Protein 5HY6 (pdb70)

Secondary structure (DSSP, 8-state):
--SEEEEEGGG--TT-EEEETTEEEEEEEEEE----SSS---EEEEEEETTT--EEEEEE-SSSEEEEE--EEEEEEEEEE-TTSBEEEE-TTS-EE--PBPPSHHHHHHHHHHHHTT-EEEEEEEEETTEEEEEEEEEE-

InterPro domains:
  IPR001884 Translation elongation factor IF5A-like [PIRSF003025] (2-155)
  IPR001884 Translation elongation factor IF5A-like [PTHR11673] (1-154)
  IPR001884 Translation elongation factor IF5A-like [TIGR00037] (17-152)
  IPR008991 Translation protein SH3-like domain superfamily [SSF50104] (15-93)
  IPR012340 Nucleic acid-binding, OB-fold [G3DSA:2.40.50.140] (86-160)
  IPR012340 Nucleic acid-binding, OB-fold [SSF50249] (86-154)
  IPR014722 Large ribosomal subunit protein uL2, domain 2 [G3DSA:2.30.30.30] (1-85)
  IPR019769 Translation initiation factor 5A, hypusine site [PS00302] (50-57)
  IPR020189 Translation initiation factor 5A, C-terminal [PF01287] (85-153)
  IPR020189 Translation initiation factor 5A, C-terminal [SM01376] (85-153)
  IPR048670 Translation initiation factor 5A-like, N-terminal [PF21485] (17-79)

Organism: Spodoptera frugiperda (NCBI:txid7108)

Structure (mmCIF, N/CA/C/O backbone):
data_5HY6
#
_entry.id   5HY6
#
_cell.length_a   56.780
_cell.length_b   56.780
_cell.length_c   87.421
_cell.angle_alpha   90.00
_cell.angle_beta   90.00
_cell.angle_gamma   120.00
#
_symmetry.space_group_name_H-M   'P 65'
#
loop_
_entity.id
_entity.type
_entity.pdbx_description
1 polymer 'Eukaryotic translation initiation factor 5A'
2 water water
#
loop_
_atom_site.group_PDB
_atom_site.id
_atom_site.type_symbol
_atom_site.label_atom_id
_atom_site.label_alt_id
_atom_site.label_comp_id
_atom_site.label_asym_id
_atom_site.label_entity_id
_atom_site.label_seq_id
_atom_site.pdbx_PDB_ins_code
_atom_site.Cartn_x
_atom_site.Cartn_y
_atom_site.Cartn_z
_atom_site.occupancy
_atom_site.B_iso_or_equiv
_atom_site.auth_seq_id
_atom_site.auth_comp_id
_atom_site.auth_asym_id
_atom_site.auth_atom_id
_atom_site.pdbx_PDB_model_num
ATOM 1 N N . ALA A 1 16 ? -17.338 2.981 33.386 1.00 60.14 16 ALA A N 1
ATOM 2 C CA . ALA A 1 16 ? -18.141 2.979 32.165 1.00 58.69 16 ALA A CA 1
ATOM 3 C C . ALA A 1 16 ? -19.288 3.990 32.256 1.00 60.40 16 ALA A C 1
ATOM 4 O O . ALA A 1 16 ? -20.215 3.973 31.443 1.00 61.27 16 ALA A O 1
ATOM 6 N N . SER A 1 17 ? -19.223 4.863 33.256 1.00 55.78 17 SER A N 1
ATOM 7 C CA . SER A 1 17 ? -20.186 5.945 33.362 1.00 46.49 17 SER A CA 1
ATOM 8 C C . SER A 1 17 ? -20.012 6.924 32.203 1.00 45.81 17 SER A C 1
ATOM 9 O O . SER A 1 17 ? -18.934 7.043 31.618 1.00 42.21 17 SER A O 1
ATOM 12 N N . ALA A 1 18 ? -21.086 7.634 31.864 1.00 46.53 18 ALA A N 1
ATOM 13 C CA . ALA A 1 18 ? -21.000 8.617 30.792 1.00 42.87 18 ALA A CA 1
ATOM 14 C C . ALA A 1 18 ? -20.617 10.010 31.278 1.00 44.20 18 ALA A C 1
ATOM 15 O O . ALA A 1 18 ? -20.290 10.866 30.452 1.00 39.81 18 ALA A O 1
ATOM 17 N N . THR A 1 19 ? -20.675 10.265 32.583 1.00 41.99 19 THR A N 1
ATOM 18 C CA . THR A 1 19 ? -20.367 11.566 33.159 1.00 39.76 19 THR A CA 1
ATOM 19 C C . THR A 1 19 ? -19.623 11.353 34.465 1.00 42.55 19 THR A C 1
ATOM 20 O O . THR A 1 19 ? -19.794 10.330 35.136 1.00 44.27 19 THR A O 1
ATOM 24 N N . PHE A 1 20 ? -18.824 12.341 34.845 1.00 43.83 20 PHE A N 1
ATOM 25 C CA . PHE A 1 20 ? -18.048 12.263 36.073 1.00 42.67 20 PHE A CA 1
ATOM 26 C C . PHE A 1 20 ? -18.150 13.580 36.826 1.00 48.64 20 PHE A C 1
ATOM 27 O O . PHE A 1 20 ? -18.428 14.625 36.229 1.00 44.42 20 PHE A O 1
ATOM 35 N N . PRO A 1 21 ? -17.941 13.556 38.143 1.00 51.66 21 PRO A N 1
ATOM 36 C CA . PRO A 1 21 ? -18.064 14.785 38.928 1.00 50.08 21 PRO A CA 1
ATOM 37 C C . PRO A 1 21 ? -16.853 15.690 38.765 1.00 46.59 21 PRO A C 1
ATOM 38 O O . PRO A 1 21 ? -15.708 15.235 38.692 1.00 46.89 21 PRO A O 1
ATOM 42 N N . MET A 1 22 ? -17.123 16.991 38.708 1.00 44.64 22 MET A N 1
ATOM 43 C CA . MET A 1 22 ? -16.093 18.010 38.850 1.00 50.39 22 MET A CA 1
ATOM 44 C C . MET A 1 22 ? -16.640 19.195 39.623 1.00 52.01 22 MET A C 1
ATOM 45 O O . MET A 1 22 ? -17.799 19.590 39.451 1.00 48.02 22 MET A O 1
ATOM 50 N N . GLN A 1 23 ? -15.786 19.783 40.442 1.00 49.26 23 GLN A N 1
ATOM 51 C CA . GLN A 1 23 ? -16.231 20.916 41.224 1.00 61.86 23 GLN A CA 1
ATOM 52 C C . GLN A 1 23 ? -16.427 22.119 40.308 1.00 56.92 23 GLN A C 1
ATOM 53 O O . GLN A 1 23 ? -15.614 22.397 39.425 1.00 48.43 23 GLN A O 1
ATOM 59 N N . CYS A 1 24 ? -17.549 22.805 40.514 1.00 52.51 24 CYS A N 1
ATOM 60 C CA . CYS A 1 24 ? -17.955 23.915 39.664 1.00 51.74 24 CYS A CA 1
ATOM 61 C C . CYS A 1 24 ? -16.876 24.992 39.625 1.00 56.32 24 CYS A C 1
ATOM 62 O O . CYS A 1 24 ? -16.661 25.630 38.587 1.00 60.03 24 CYS A O 1
ATOM 65 N N . SER A 1 25 ? -16.148 25.171 40.735 1.00 63.26 25 SER A N 1
ATOM 66 C CA . SER A 1 25 ? -15.027 26.107 40.752 1.00 54.44 25 SER A CA 1
ATOM 67 C C . SER A 1 25 ? -13.878 25.649 39.868 1.00 56.16 25 SER A C 1
ATOM 68 O O . SER A 1 25 ? -12.992 26.450 39.566 1.00 51.74 25 SER A O 1
ATOM 71 N N . ALA A 1 26 ? -13.866 24.387 39.454 1.00 57.06 26 ALA A N 1
ATOM 72 C CA . ALA A 1 26 ? -12.832 23.874 38.572 1.00 55.22 26 ALA A CA 1
ATOM 73 C C . ALA A 1 26 ? -13.233 23.925 37.103 1.00 50.57 26 ALA A C 1
ATOM 74 O O . ALA A 1 26 ? -12.434 23.540 36.246 1.00 42.66 26 ALA A O 1
ATOM 76 N N . LEU A 1 27 ? -14.438 24.398 36.797 1.00 51.69 27 LEU A N 1
ATOM 77 C CA . LEU A 1 27 ? -14.905 24.473 35.422 1.00 41.45 27 LEU A CA 1
ATOM 78 C C . LEU A 1 27 ? -14.266 25.650 34.712 1.00 41.09 27 LEU A C 1
ATOM 79 O O . LEU A 1 27 ? -13.922 26.657 35.331 1.00 43.27 27 LEU A O 1
ATOM 84 N N . ARG A 1 28 ? -14.109 25.512 33.397 1.00 38.51 28 ARG A N 1
ATOM 85 C CA . ARG A 1 28 ? -13.486 26.539 32.579 1.00 38.26 28 ARG A CA 1
ATOM 86 C C . ARG A 1 28 ? -14.295 26.757 31.311 1.00 38.73 28 ARG A C 1
ATOM 87 O O . ARG A 1 28 ? -15.011 25.869 30.841 1.00 38.46 28 ARG A O 1
ATOM 95 N N . LYS A 1 29 ? -14.145 27.948 30.747 1.00 37.39 29 LYS A N 1
ATOM 96 C CA . LYS A 1 29 ? -14.765 28.252 29.472 1.00 36.26 29 LYS A CA 1
ATOM 97 C C . LYS A 1 29 ? -14.271 27.286 28.412 1.00 33.75 29 LYS A C 1
ATOM 98 O O . LYS A 1 29 ? -13.083 26.949 28.360 1.00 36.87 29 LYS A O 1
ATOM 104 N N . ASN A 1 30 ? -15.205 26.825 27.582 1.00 31.82 30 ASN A N 1
ATOM 105 C CA . ASN A 1 30 ? -14.987 25.861 26.511 1.00 31.05 30 ASN A CA 1
ATOM 106 C C . ASN A 1 30 ? -14.734 24.439 27.011 1.00 30.18 30 ASN A C 1
ATOM 107 O O . ASN A 1 30 ? -14.437 23.536 26.196 1.00 27.31 30 ASN A O 1
ATOM 112 N N . GLY A 1 31 ? -14.830 24.203 28.322 1.00 33.44 31 GLY A N 1
ATOM 113 C CA . GLY A 1 31 ? -14.857 22.849 28.836 1.00 40.20 31 GLY A CA 1
ATOM 114 C C . GLY A 1 31 ? -16.239 22.230 28.733 1.00 38.81 31 GLY A C 1
ATOM 115 O O . GLY A 1 31 ? -17.227 22.904 28.483 1.00 39.38 31 GLY A O 1
ATOM 116 N N . PHE A 1 32 ? -16.304 20.912 28.892 1.00 38.56 32 PHE A N 1
ATOM 117 C CA . PHE A 1 32 ? -17.571 20.210 28.797 1.00 27.09 32 PHE A CA 1
ATOM 118 C C . PHE A 1 32 ? -18.251 20.206 30.153 1.00 29.71 32 PHE A C 1
ATOM 119 O O . PHE A 1 32 ? -17.596 20.177 31.190 1.00 40.77 32 PHE A O 1
ATOM 127 N N . VAL A 1 33 ? -19.579 20.245 30.136 1.00 44.59 33 VAL A N 1
ATOM 128 C CA . VAL A 1 33 ? -20.374 20.171 31.353 1.00 38.48 33 VAL A CA 1
ATOM 129 C C . VAL A 1 33 ? -21.727 19.637 30.936 1.00 33.21 33 VAL A C 1
ATOM 130 O O . VAL A 1 33 ? -22.112 19.738 29.766 1.00 31.56 33 VAL A O 1
ATOM 134 N N . MET A 1 34 ? -22.430 19.024 31.878 1.00 38.16 34 MET A N 1
ATOM 135 C CA . MET A 1 34 ? -23.815 18.633 31.650 1.00 37.21 34 MET A CA 1
ATOM 136 C C . MET A 1 34 ? -24.718 19.789 32.057 1.00 46.68 34 MET A C 1
ATOM 137 O O . MET A 1 34 ? -24.607 20.304 33.178 1.00 48.44 34 MET A O 1
ATOM 142 N N . LEU A 1 35 ? -25.606 20.193 31.158 1.00 47.66 35 LEU A N 1
ATOM 143 C CA . LEU A 1 35 ? -26.669 21.132 31.487 1.00 45.73 35 LEU A CA 1
ATOM 144 C C . LEU A 1 35 ? -27.979 20.452 31.140 1.00 48.21 35 LEU A C 1
ATOM 145 O O . LEU A 1 35 ? -28.251 20.204 29.963 1.00 42.70 35 LEU A O 1
ATOM 150 N N . LYS A 1 36 ? -28.767 20.126 32.163 1.00 59.48 36 LYS A N 1
ATOM 151 C CA . LYS A 1 36 ? -30.130 19.632 31.976 1.00 45.04 36 LYS A CA 1
ATOM 152 C C . LYS A 1 36 ? -30.137 18.353 31.148 1.00 51.63 36 LYS A C 1
ATOM 153 O O . LYS A 1 36 ? -30.995 18.143 30.280 1.00 41.83 36 LYS A O 1
ATOM 159 N N . GLY A 1 37 ? -29.154 17.500 31.427 1.00 47.60 37 GLY A N 1
ATOM 160 C CA . GLY A 1 37 ? -29.079 16.193 30.833 1.00 47.01 37 GLY A CA 1
ATOM 161 C C . GLY A 1 37 ? -28.461 16.175 29.469 1.00 36.45 37 GLY A C 1
ATOM 162 O O . GLY A 1 37 ? -28.513 15.143 28.802 1.00 35.01 37 GLY A O 1
ATOM 163 N N . ARG A 1 38 ? -27.906 17.292 29.021 1.00 36.92 38 ARG A N 1
ATOM 164 C CA . ARG A 1 38 ? -27.291 17.332 27.712 1.00 37.85 38 ARG A CA 1
ATOM 165 C C . ARG A 1 38 ? -25.817 17.679 27.853 1.00 40.21 38 ARG A C 1
ATOM 166 O O . ARG A 1 38 ? -25.467 18.536 28.670 1.00 32.02 38 ARG A O 1
ATOM 174 N N . PRO A 1 39 ? -24.935 17.054 27.068 1.00 31.58 39 PRO A N 1
ATOM 175 C CA . PRO A 1 39 ? -23.509 17.398 27.127 1.00 26.58 39 PRO A CA 1
ATOM 176 C C . PRO A 1 39 ? -23.234 18.694 26.381 1.00 28.96 39 PRO A C 1
ATOM 177 O O . PRO A 1 39 ? -23.481 18.790 25.179 1.00 24.75 39 PRO A O 1
ATOM 181 N N . CYS A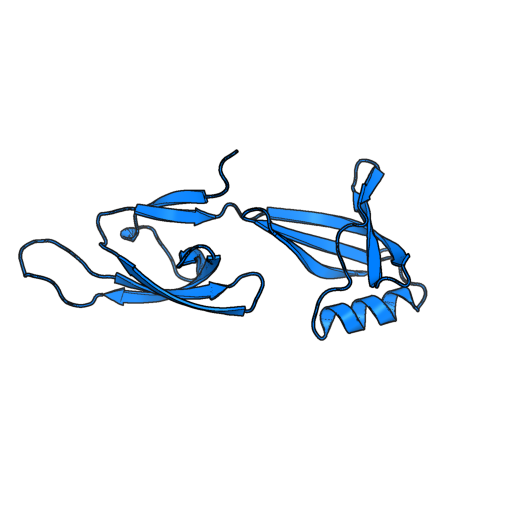 1 40 ? -22.679 19.681 27.081 1.00 31.06 40 CYS A N 1
ATOM 182 C CA . CYS A 1 40 ? -22.444 20.995 26.495 1.00 33.84 40 CYS A CA 1
ATOM 183 C C . CYS A 1 40 ? -20.984 21.415 26.603 1.00 30.12 40 CYS A C 1
ATOM 184 O O . CYS A 1 40 ? -20.175 20.804 27.300 1.00 27.96 40 CYS A O 1
ATOM 187 N N . LYS A 1 41 ? -20.667 22.492 25.892 1.00 32.39 41 LYS A N 1
ATOM 188 C CA . LYS A 1 41 ? -19.412 23.220 26.038 1.00 37.76 41 LYS A CA 1
ATOM 189 C C . LYS A 1 41 ? -19.713 24.552 26.712 1.00 41.05 41 LYS A C 1
ATOM 190 O O . LYS A 1 41 ? -20.601 25.289 26.270 1.00 39.12 41 LYS A O 1
ATOM 196 N N . ILE A 1 42 ? -19.015 24.837 27.809 1.00 43.92 42 ILE A N 1
ATOM 197 C CA . ILE A 1 42 ? -19.302 26.037 28.588 1.00 45.44 42 ILE A CA 1
ATOM 198 C C . ILE A 1 42 ? -18.947 27.267 27.771 1.00 34.83 42 ILE A C 1
ATOM 199 O O . ILE A 1 42 ? -17.802 27.418 27.321 1.00 48.41 42 ILE A O 1
ATOM 204 N N . VAL A 1 43 ? -19.921 28.151 27.568 1.00 45.71 43 VAL A N 1
ATOM 205 C CA . VAL A 1 43 ? -19.669 29.388 26.841 1.00 48.04 43 VAL A CA 1
ATOM 206 C C . VAL A 1 43 ? -19.671 30.626 27.730 1.00 57.29 43 VAL A C 1
ATOM 207 O O . VAL A 1 43 ? -19.054 31.631 27.345 1.00 60.88 43 VAL A O 1
ATOM 211 N N . GLU A 1 44 ? -20.344 30.606 28.887 1.00 42.82 44 GLU A N 1
ATOM 212 C CA . GLU A 1 44 ? -20.248 31.713 29.837 1.00 57.93 44 GLU A CA 1
ATOM 213 C C . GLU A 1 44 ? -20.343 31.199 31.271 1.00 55.19 44 GLU A C 1
ATOM 214 O O . GLU A 1 44 ? -20.987 30.182 31.542 1.00 52.42 44 GLU A O 1
ATOM 220 N N . MET A 1 45 ? -19.673 31.904 32.186 1.00 59.48 45 MET A N 1
ATOM 221 C CA . MET A 1 45 ? -19.715 31.610 33.615 1.00 59.22 45 MET A CA 1
ATOM 222 C C . MET A 1 45 ? -19.599 32.911 34.387 1.00 67.67 45 MET A C 1
ATOM 223 O O . MET A 1 45 ? -18.821 33.794 34.015 1.00 68.97 45 MET A O 1
ATOM 228 N N . SER A 1 46 ? -20.345 33.010 35.485 1.00 72.32 46 SER A N 1
ATOM 229 C CA . SER A 1 46 ? -20.308 34.197 36.335 1.00 75.07 46 SER A CA 1
ATOM 230 C C . SER A 1 46 ? -21.014 33.884 37.648 1.00 71.23 46 SER A C 1
ATOM 231 O O . SER A 1 46 ? -21.651 32.839 37.802 1.00 71.69 46 SER A O 1
ATOM 234 N N . THR A 1 47 ? -20.899 34.813 38.588 1.00 129.53 47 THR A N 1
ATOM 235 C CA . THR A 1 47 ? -21.458 34.689 39.928 1.00 129.29 47 THR A CA 1
ATOM 236 C C . THR A 1 47 ? -22.796 35.429 40.020 1.00 128.41 47 THR A C 1
ATOM 237 O O . THR A 1 47 ? -23.064 36.344 39.236 1.00 127.10 47 THR A O 1
ATOM 241 N N . SER A 1 48 ? -23.647 35.024 40.978 1.00 131.20 48 SER A N 1
ATOM 242 C CA . SER A 1 48 ? -24.911 35.750 41.179 1.00 131.46 48 SER A CA 1
ATOM 243 C C . SER A 1 48 ? -25.609 35.383 42.483 1.00 126.88 48 SER A C 1
ATOM 244 O O . SER A 1 48 ? -26.078 34.254 42.633 1.00 127.93 48 SER A O 1
ATOM 247 N N . LYS A 1 49 ? -25.712 36.359 43.396 1.00 123.31 49 LYS A N 1
ATOM 248 C CA . LYS A 1 49 ? -26.674 36.407 44.504 1.00 118.46 49 LYS A CA 1
ATOM 249 C C . LYS A 1 49 ? -26.526 35.308 45.556 1.00 117.30 49 LYS A C 1
ATOM 250 O O . LYS A 1 49 ? -26.572 34.116 45.233 1.00 119.94 49 LYS A O 1
ATOM 256 N N . THR A 1 50 ? -26.371 35.694 46.824 1.00 111.53 50 THR A N 1
ATOM 257 C CA . THR A 1 50 ? -26.125 34.736 47.899 1.00 112.33 50 THR A CA 1
ATOM 258 C C . THR A 1 50 ? -26.503 35.388 49.239 1.00 108.32 50 THR A C 1
ATOM 259 O O . THR A 1 50 ? -27.105 36.467 49.272 1.00 106.40 50 THR A O 1
ATOM 263 N N . GLY A 1 51 ? -26.147 34.735 50.350 1.00 108.78 51 GLY A N 1
ATOM 264 C CA . GLY A 1 51 ? -26.601 35.150 51.665 1.00 115.12 51 GLY A CA 1
ATOM 265 C C . GLY A 1 51 ? -25.604 35.862 52.565 1.00 115.88 51 GLY A C 1
ATOM 266 O O . GLY A 1 51 ? -25.946 36.224 53.697 1.00 112.93 51 GLY A O 1
ATOM 267 N N . LYS A 1 52 ? -24.373 36.058 52.079 1.00 119.90 52 LYS A N 1
ATOM 268 C CA . LYS A 1 52 ? -23.311 36.789 52.783 1.00 119.06 52 LYS A CA 1
ATOM 269 C C . LYS A 1 52 ? -22.751 36.020 53.979 1.00 123.43 52 LYS A C 1
ATOM 270 O O . LYS A 1 52 ? -22.382 36.622 54.989 1.00 124.19 52 LYS A O 1
ATOM 276 N N . HIS A 1 53 ? -22.662 34.692 53.880 1.00 126.72 53 HIS A N 1
ATOM 277 C CA . HIS A 1 53 ? -21.980 33.906 54.900 1.00 128.87 53 HIS A CA 1
ATOM 278 C C . HIS A 1 53 ? -21.173 32.744 54.335 1.00 129.85 53 HIS A C 1
ATOM 279 O O . HIS A 1 53 ? -20.613 31.970 55.119 1.00 129.48 53 HIS A O 1
ATOM 286 N N . GLY A 1 54 ? -21.089 32.599 53.012 1.00 131.29 54 GLY A N 1
ATOM 287 C CA . GLY A 1 54 ? -20.256 31.583 52.396 1.00 132.99 54 GLY A CA 1
ATOM 288 C C . GLY A 1 54 ? -20.991 30.614 51.489 1.00 133.59 54 GLY A C 1
ATOM 289 O O . GLY A 1 54 ? -21.104 29.426 51.808 1.00 135.89 54 GLY A O 1
ATOM 290 N N . HIS A 1 55 ? -21.508 31.093 50.363 1.00 131.06 55 HIS A N 1
ATOM 291 C CA . HIS A 1 55 ? -22.137 30.201 49.393 1.00 129.38 55 HIS A CA 1
ATOM 292 C C . HIS A 1 55 ? -21.823 30.748 48.001 1.00 127.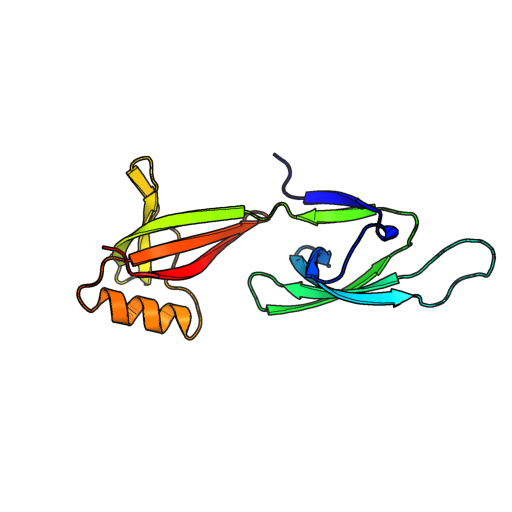01 55 HIS A C 1
ATOM 293 O O . HIS A 1 55 ? -20.823 31.449 47.812 1.00 125.03 55 HIS A O 1
ATOM 300 N N . ALA A 1 56 ? -22.693 30.450 47.029 1.00 127.95 56 ALA A N 1
ATOM 301 C CA . ALA A 1 56 ? -22.397 30.731 45.627 1.00 127.00 56 ALA A CA 1
ATOM 302 C C . ALA A 1 56 ? -23.506 30.284 44.686 1.00 129.39 56 ALA A C 1
ATOM 303 O O . ALA A 1 56 ? -24.086 29.209 44.865 1.00 132.35 56 ALA A O 1
ATOM 305 N N . LYS A 1 57 ? -23.787 31.085 43.661 1.00 127.98 57 LYS A N 1
ATOM 306 C CA . LYS A 1 57 ? -24.661 30.672 42.566 1.00 129.50 57 LYS A CA 1
ATOM 307 C C . LYS A 1 57 ? -23.993 31.103 41.263 1.00 132.52 57 LYS A C 1
ATOM 308 O O . LYS A 1 57 ? -24.143 32.244 40.813 1.00 125.67 57 LYS A O 1
ATOM 314 N N . VAL A 1 58 ? -23.230 30.176 40.686 1.00 89.43 58 VAL A N 1
ATOM 315 C CA . VAL A 1 58 ? -22.566 30.377 39.403 1.00 80.51 58 VAL A CA 1
ATOM 316 C C . VAL A 1 58 ? -23.563 30.143 38.276 1.00 78.51 58 VAL A C 1
ATOM 317 O O . VAL A 1 58 ? -24.133 29.053 38.148 1.00 74.58 58 VAL A O 1
ATOM 321 N N . HIS A 1 59 ? -23.755 31.159 37.444 1.00 75.41 59 HIS A N 1
ATOM 322 C CA . HIS A 1 59 ? -24.554 31.031 36.236 1.00 74.21 59 HIS A CA 1
ATOM 323 C C . HIS A 1 59 ? -23.708 30.420 35.121 1.00 74.46 59 HIS A C 1
ATOM 324 O O . HIS A 1 59 ? -22.620 30.922 34.818 1.00 67.67 59 HIS A O 1
ATOM 331 N N . LEU A 1 60 ? -24.201 29.332 34.519 1.00 67.48 60 LEU A N 1
ATOM 332 C CA . LEU A 1 60 ? -23.492 28.603 33.468 1.00 64.27 60 LEU A CA 1
ATOM 333 C C . LEU A 1 60 ? -24.312 28.594 32.191 1.00 61.24 60 LEU A C 1
ATOM 334 O O . LEU A 1 60 ? -25.496 28.257 32.221 1.00 72.67 60 LEU A O 1
ATOM 339 N N . VAL A 1 61 ? -23.685 28.945 31.075 1.00 59.00 61 VAL A N 1
ATOM 340 C CA . VAL A 1 61 ? -24.286 28.807 29.756 1.00 57.91 61 VAL A CA 1
ATOM 341 C C . VAL A 1 61 ? -23.423 27.838 28.961 1.00 60.12 61 VAL A C 1
ATOM 342 O O . VAL A 1 61 ? -22.195 27.817 29.122 1.00 51.06 61 VAL A O 1
ATOM 346 N N . GLY A 1 62 ? -24.065 27.029 28.117 1.00 51.40 62 GLY A N 1
ATOM 347 C CA . GLY A 1 62 ? -23.343 26.072 27.299 1.00 50.02 62 GLY A CA 1
ATOM 348 C C . GLY A 1 62 ? -24.111 25.693 26.054 1.00 53.41 62 GLY A C 1
ATOM 349 O O . GLY A 1 62 ? -25.348 25.688 26.045 1.00 55.68 62 GLY A O 1
ATOM 350 N N . ILE A 1 63 ? -23.367 25.363 24.992 1.00 43.26 63 ILE A N 1
ATOM 351 C CA . ILE A 1 63 ? -23.944 24.932 23.722 1.00 41.73 63 ILE A CA 1
ATOM 352 C C . ILE A 1 63 ? -23.887 23.413 23.638 1.00 48.10 63 ILE A C 1
ATOM 353 O O . ILE A 1 63 ? -22.826 22.802 23.839 1.00 40.13 63 ILE A O 1
ATOM 358 N N . ASP A 1 64 ? -25.035 22.809 23.341 1.00 48.66 64 ASP A N 1
ATOM 359 C CA . ASP A 1 64 ? -25.131 21.374 23.109 1.00 36.27 6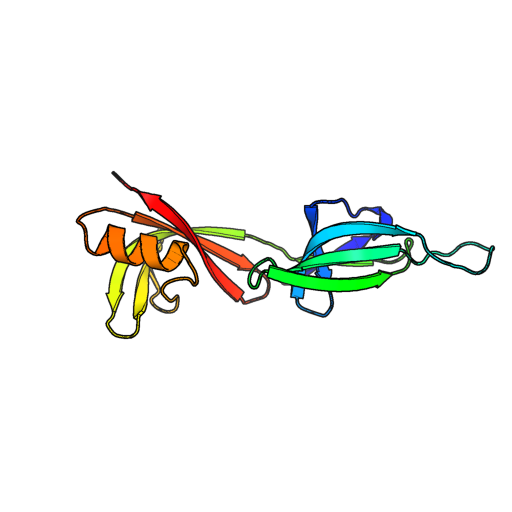4 ASP A CA 1
ATOM 360 C C . ASP A 1 64 ? -24.132 20.927 22.045 1.00 40.38 64 ASP A C 1
ATOM 361 O O . ASP A 1 64 ? -24.116 21.457 20.931 1.00 43.59 64 ASP A O 1
ATOM 366 N N . ILE A 1 65 ? -23.292 19.946 22.386 1.00 29.34 65 ILE A N 1
ATOM 367 C CA . ILE A 1 65 ? -22.216 19.568 21.474 1.00 25.90 65 ILE A CA 1
ATOM 368 C C . ILE A 1 65 ? -22.702 18.789 20.260 1.00 33.71 65 ILE A C 1
ATOM 369 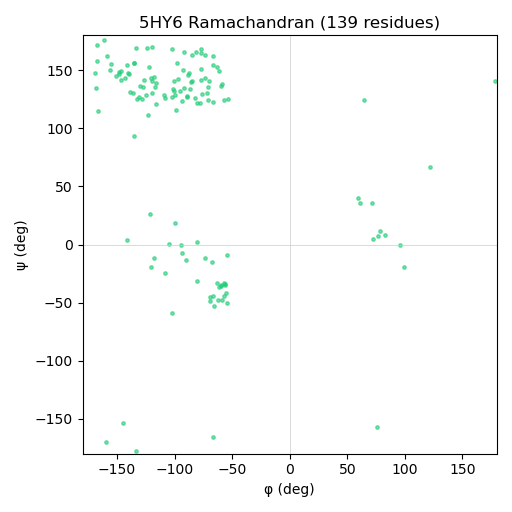O O . ILE A 1 65 ? -21.929 18.598 19.317 1.00 33.44 65 ILE A O 1
ATOM 374 N N . PHE A 1 66 ? -23.954 18.328 20.259 1.00 34.02 66 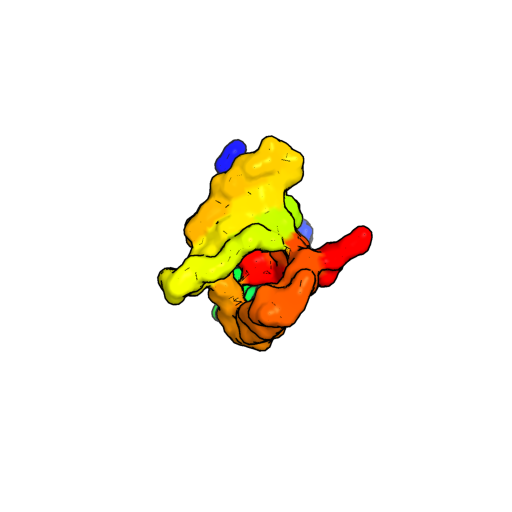PHE A N 1
ATOM 375 C CA . PHE A 1 66 ? -24.586 17.742 19.078 1.00 32.25 66 PHE A CA 1
ATOM 376 C C . PHE A 1 66 ? -25.552 18.714 18.406 1.00 40.97 66 PHE A C 1
ATOM 377 O O . PHE A 1 66 ? -25.391 19.016 17.223 1.00 51.26 66 PHE A O 1
ATOM 385 N N . ASN A 1 67 ? -26.572 19.190 19.138 1.00 50.35 67 ASN A N 1
ATOM 386 C CA . ASN A 1 67 ? -27.588 20.089 18.572 1.00 50.71 67 ASN A CA 1
ATOM 387 C C . ASN A 1 67 ? -26.993 21.432 18.185 1.00 56.74 67 ASN A C 1
ATOM 388 O O . ASN A 1 67 ? -27.181 21.913 17.064 1.00 58.32 67 ASN A O 1
ATOM 393 N N . GLY A 1 68 ? -26.311 22.073 19.127 1.00 53.56 68 GLY A N 1
ATOM 394 C CA . GLY A 1 68 ? -26.066 23.492 19.067 1.00 52.35 68 GLY A CA 1
ATOM 395 C C . GLY A 1 68 ? -27.062 24.316 19.849 1.00 52.73 68 GLY A C 1
ATOM 396 O O . GLY A 1 68 ? -26.956 25.549 19.851 1.00 51.21 68 GLY A O 1
ATOM 397 N N . LYS A 1 69 ? -28.045 23.683 20.485 1.00 50.47 69 LYS A N 1
ATOM 398 C CA . LYS A 1 69 ? -28.950 24.424 21.348 1.00 53.26 69 LYS A CA 1
ATOM 399 C C . LYS A 1 69 ? -28.165 25.023 22.502 1.00 57.44 69 LYS A C 1
ATOM 400 O O . LYS A 1 69 ? -27.119 24.506 22.900 1.00 57.36 69 LYS A O 1
ATOM 406 N N . LYS A 1 70 ? -28.668 26.125 23.043 1.00 61.64 70 LYS A N 1
ATOM 407 C CA . LYS A 1 70 ? -28.082 26.723 24.232 1.00 66.46 70 LYS A CA 1
ATOM 408 C C . LYS A 1 70 ? -28.913 26.340 25.445 1.00 57.55 70 LYS A C 1
ATOM 409 O O . LYS A 1 70 ? -30.139 26.258 25.367 1.00 62.58 70 LYS A O 1
ATOM 415 N N . TYR A 1 71 ? -28.234 26.062 26.550 1.00 56.49 71 TYR A N 1
ATOM 416 C CA . TYR A 1 71 ? -28.856 25.695 27.811 1.00 58.81 71 TYR A CA 1
ATOM 417 C C . TYR A 1 71 ? -28.203 26.495 28.920 1.00 64.99 71 TYR A C 1
ATOM 418 O O . TYR A 1 71 ? -27.298 27.303 28.686 1.00 62.40 71 TYR A O 1
ATOM 427 N N . GLU A 1 72 ? -28.641 26.230 30.145 1.00 62.68 72 GLU A N 1
ATOM 428 C CA . GLU A 1 72 ? -28.310 27.133 31.227 1.00 65.40 72 GLU A CA 1
ATOM 429 C C . GLU A 1 72 ? -28.676 26.490 32.552 1.00 70.23 72 GLU A C 1
ATOM 430 O O . GLU A 1 72 ? -29.631 25.721 32.626 1.00 80.32 72 GLU A O 1
ATOM 436 N N . ASP A 1 73 ? -27.905 26.795 33.589 1.00 67.85 73 ASP A N 1
ATOM 437 C CA . ASP A 1 73 ? -28.264 26.386 34.941 1.00 70.55 73 ASP A CA 1
ATOM 438 C C . ASP A 1 73 ? -27.481 27.245 35.931 1.00 78.29 73 ASP A C 1
ATOM 439 O O . ASP A 1 73 ? -26.649 28.073 35.547 1.00 73.26 73 ASP A O 1
ATOM 444 N N . ILE A 1 74 ? -27.770 27.041 37.219 1.00 80.51 74 ILE A N 1
ATOM 445 C CA . ILE A 1 74 ? -27.130 27.737 38.329 1.00 78.93 74 ILE A CA 1
ATOM 446 C C . ILE A 1 74 ? -26.660 26.699 39.343 1.00 77.23 74 ILE A C 1
ATOM 447 O O . ILE A 1 74 ? -27.401 25.763 39.663 1.00 83.48 74 ILE A O 1
ATOM 452 N N . CYS A 1 75 ? -25.444 26.867 39.863 1.00 76.24 75 CYS A N 1
ATOM 453 C CA . CYS A 1 75 ? -24.841 25.839 40.705 1.00 75.53 75 CYS A CA 1
ATOM 454 C C . CYS A 1 75 ? -23.932 26.453 41.761 1.00 85.34 75 CYS A C 1
ATOM 455 O O . CYS A 1 75 ? -23.267 27.462 41.493 1.00 80.12 75 CYS A O 1
ATOM 458 N N . PRO A 1 76 ? -23.850 25.849 42.953 1.00 89.36 76 PRO A N 1
ATOM 459 C CA . PRO A 1 76 ? -22.922 26.359 43.972 1.00 91.30 76 PRO A CA 1
ATOM 460 C C . PRO A 1 76 ? -21.476 26.091 43.588 1.00 88.31 76 PRO A C 1
ATOM 461 O O . PRO A 1 76 ? -21.144 25.025 43.065 1.00 74.53 76 PRO A O 1
ATOM 465 N N . SER A 1 77 ? -20.612 27.079 43.862 1.00 91.42 77 SER A N 1
ATOM 466 C CA . SER A 1 77 ? -19.181 26.895 43.627 1.00 92.35 77 SER A CA 1
ATOM 467 C C . SER A 1 77 ? -18.644 25.685 44.373 1.00 96.01 77 SER A C 1
ATOM 468 O O . SER A 1 77 ? -17.766 24.987 43.863 1.00 115.18 77 SER A O 1
ATOM 471 N N . THR A 1 78 ? -19.180 25.412 45.564 1.00 95.01 78 THR A N 1
ATOM 472 C CA . THR A 1 78 ? -18.673 24.334 46.402 1.00 92.54 78 THR A CA 1
ATOM 473 C C . THR A 1 78 ? -18.928 22.971 45.779 1.00 87.82 78 THR A C 1
ATOM 474 O O . THR A 1 78 ? -18.046 22.104 45.789 1.00 86.85 78 THR A O 1
ATOM 478 N N . HIS A 1 79 ? -20.128 22.752 45.260 1.00 87.82 79 HIS A N 1
ATOM 479 C CA . HIS A 1 79 ? -20.517 21.404 44.889 1.00 89.30 79 HIS A CA 1
ATOM 480 C C . HIS A 1 79 ? -20.183 21.098 43.428 1.00 78.94 79 HIS A C 1
ATOM 481 O O . HIS A 1 79 ? -19.895 21.982 42.613 1.00 72.67 79 HIS A O 1
ATOM 488 N N . ASN A 1 80 ? -20.231 19.807 43.114 1.00 72.62 80 ASN A N 1
ATOM 489 C CA . ASN A 1 80 ? -19.801 19.269 41.842 1.00 68.65 80 ASN A CA 1
ATOM 490 C C . ASN A 1 80 ? -20.829 19.527 40.750 1.00 71.67 80 ASN A C 1
ATOM 491 O O . ASN A 1 80 ? -21.996 19.854 40.997 1.00 77.98 80 ASN A O 1
ATOM 496 N N . MET A 1 81 ? -20.368 19.352 39.523 1.00 64.20 81 MET A N 1
ATOM 497 C CA . MET A 1 81 ? -21.219 19.185 38.363 1.00 56.91 81 MET A CA 1
ATOM 498 C C . MET A 1 81 ? -20.935 17.829 37.737 1.00 54.57 81 MET A C 1
ATOM 499 O O . MET A 1 81 ? -19.986 17.125 38.100 1.00 49.54 81 MET A O 1
ATOM 504 N N . ASP A 1 82 ? -21.783 17.461 36.790 1.00 54.94 82 ASP A N 1
ATOM 505 C CA . ASP A 1 82 ? -21.559 16.294 35.955 1.00 54.05 82 ASP A CA 1
ATOM 506 C C . ASP A 1 82 ? -20.892 16.740 34.657 1.00 46.85 82 ASP A C 1
ATOM 507 O O . ASP A 1 82 ? -21.315 17.725 34.054 1.00 44.86 82 ASP A O 1
ATOM 512 N N . VAL A 1 83 ? -19.833 16.049 34.258 1.00 47.08 83 VAL A N 1
ATOM 513 C CA . VAL A 1 83 ? -19.044 16.399 33.086 1.00 44.05 83 VAL A CA 1
ATOM 514 C C . VAL A 1 83 ? -18.985 15.187 32.175 1.00 36.09 83 VAL A C 1
ATOM 515 O O . VAL A 1 83 ? -18.621 14.099 32.630 1.00 36.02 83 VAL A O 1
ATOM 519 N N . PRO A 1 84 ? -19.309 15.321 30.896 1.00 36.15 84 PRO A N 1
ATOM 520 C CA . PRO A 1 84 ? -19.277 14.165 30.003 1.00 29.33 84 PRO A CA 1
ATOM 521 C C . PRO A 1 84 ? -17.875 13.762 29.659 1.00 25.16 84 PRO A C 1
ATOM 522 O O . PRO A 1 84 ? -17.014 14.610 29.424 1.00 30.03 84 PRO A O 1
ATOM 526 N N . HIS A 1 85 ? -17.682 12.461 29.553 1.00 25.62 85 HIS A N 1
ATOM 527 C CA . HIS A 1 85 ? -16.633 11.948 28.703 1.00 22.66 85 HIS A CA 1
ATOM 528 C C . HIS A 1 85 ? -17.059 12.169 27.261 1.00 25.67 85 HIS A C 1
ATOM 529 O O . HIS A 1 85 ? -18.193 11.853 26.877 1.00 26.49 85 HIS A O 1
ATOM 536 N N . VAL A 1 86 ? -16.162 12.741 26.470 1.00 18.55 86 VAL A N 1
ATOM 537 C CA . VAL A 1 86 ? -16.414 13.060 25.078 1.00 16.82 86 VAL A CA 1
ATOM 538 C C . VAL A 1 86 ? -15.282 12.464 24.268 1.00 17.81 86 VAL A C 1
ATOM 539 O O . VAL A 1 86 ? -14.105 12.721 24.550 1.00 28.25 86 VAL A O 1
ATOM 543 N N . LYS A 1 87 ? -15.622 11.660 23.282 1.00 27.46 87 LYS A N 1
ATOM 544 C CA . LYS A 1 87 ? -14.612 10.947 22.537 1.00 29.22 87 LYS A CA 1
ATOM 545 C C . LYS A 1 87 ? -14.919 11.086 21.058 1.00 30.76 87 LYS A C 1
ATOM 546 O O . LYS A 1 87 ? -15.991 11.558 20.662 1.00 24.76 87 LYS A O 1
ATOM 552 N N . ARG A 1 88 ? -13.954 10.667 20.246 1.00 27.98 88 ARG A N 1
ATOM 553 C CA . ARG A 1 88 ? -14.129 10.628 18.804 1.00 28.07 88 ARG A CA 1
ATOM 554 C C . ARG A 1 88 ? -13.328 9.479 18.244 1.00 28.11 88 ARG A C 1
ATOM 555 O O . ARG A 1 88 ? -12.267 9.124 18.764 1.00 30.64 88 ARG A O 1
ATOM 563 N N . GLU A 1 89 ? -13.845 8.917 17.164 1.00 26.65 89 GLU A N 1
ATOM 564 C CA . GLU A 1 89 ? -13.166 7.866 16.436 1.00 26.18 89 GLU A CA 1
ATOM 565 C C . GLU A 1 89 ? -13.399 8.125 14.958 1.00 25.50 89 GLU A C 1
ATOM 566 O O . GLU A 1 89 ? -14.443 8.662 14.570 1.00 15.80 89 GLU A O 1
ATOM 572 N N . ASP A 1 90 ? -12.408 7.760 14.148 1.00 18.98 90 ASP A N 1
ATOM 573 C CA . ASP A 1 90 ? -12.453 7.945 12.704 1.00 25.79 90 ASP A CA 1
ATOM 574 C C . ASP A 1 90 ? -12.792 6.624 12.056 1.00 20.43 90 ASP A C 1
ATOM 575 O O . ASP A 1 90 ? -12.222 5.584 12.401 1.00 18.40 90 ASP A O 1
ATOM 580 N N . TYR A 1 91 ? -13.719 6.665 11.121 1.00 20.54 91 TYR A N 1
ATOM 581 C CA . TYR A 1 91 ? -14.114 5.486 10.377 1.00 16.83 91 TYR A CA 1
ATOM 582 C C . TYR A 1 91 ? -13.894 5.769 8.905 1.00 18.85 91 TYR A C 1
ATOM 583 O O . TYR A 1 91 ? -13.957 6.917 8.485 1.00 20.50 91 TYR A O 1
ATOM 592 N N . GLN A 1 92 ? -13.654 4.720 8.110 1.00 19.03 92 GLN A N 1
ATOM 593 C CA . GLN A 1 92 ? -13.586 4.892 6.670 1.00 29.54 92 GLN A CA 1
ATOM 594 C C . GLN A 1 92 ? -14.983 4.657 6.085 1.00 27.37 92 GLN A C 1
ATOM 595 O O . GLN A 1 92 ? -15.702 3.742 6.501 1.00 21.22 92 GLN A O 1
ATOM 601 N N . LEU A 1 93 ? -15.397 5.536 5.183 1.00 21.56 93 LEU A N 1
ATOM 602 C CA . LEU A 1 93 ? -16.737 5.492 4.623 1.00 24.99 93 LEU A CA 1
ATOM 603 C C . LEU A 1 93 ? -16.704 4.604 3.394 1.00 32.10 93 LEU A C 1
ATOM 604 O O . LEU A 1 93 ? -15.884 4.806 2.492 1.00 34.56 93 LEU A O 1
ATOM 609 N N . THR A 1 94 ? -17.587 3.616 3.361 1.00 32.47 94 THR A N 1
ATOM 610 C CA . THR A 1 94 ? -17.605 2.685 2.254 1.00 27.84 94 THR A CA 1
ATOM 611 C C . THR A 1 94 ? -18.916 2.656 1.489 1.00 31.45 94 THR A C 1
ATOM 612 O O . THR A 1 94 ? -18.912 2.217 0.335 1.00 32.40 94 THR A O 1
ATOM 616 N N . ASP A 1 95 ? -20.019 3.138 2.062 1.00 25.41 95 ASP A N 1
ATOM 617 C CA . ASP A 1 95 ? -21.269 3.137 1.318 1.00 34.16 95 ASP A CA 1
ATOM 618 C C . ASP A 1 95 ? -22.208 4.165 1.920 1.00 34.06 95 ASP A C 1
ATOM 619 O O . ASP A 1 95 ? -22.003 4.635 3.041 1.00 30.08 95 ASP A O 1
ATOM 624 N N . ILE A 1 96 ? -23.227 4.531 1.143 1.00 37.66 96 ILE A N 1
ATOM 625 C CA . ILE A 1 96 ? -24.391 5.261 1.640 1.00 41.16 96 ILE A CA 1
ATOM 626 C C . ILE A 1 96 ? -25.644 4.576 1.107 1.00 38.56 96 ILE A C 1
ATOM 627 O O . ILE A 1 96 ? -25.781 4.397 -0.104 1.00 43.12 96 ILE A O 1
ATOM 632 N N . SER A 1 97 ? -26.555 4.197 2.002 1.00 36.18 97 SER A N 1
ATOM 633 C CA . SER A 1 97 ? -27.767 3.489 1.604 1.00 33.84 97 SER A CA 1
ATOM 634 C C . SER A 1 97 ? -28.859 4.471 1.177 1.00 47.63 97 SER A C 1
ATOM 635 O O . SER A 1 97 ? -28.799 5.668 1.463 1.00 37.13 97 SER A O 1
ATOM 638 N N . ASP A 1 98 ? -29.864 3.941 0.467 1.00 46.10 98 ASP A N 1
ATOM 639 C CA . ASP A 1 98 ? -31.033 4.743 0.110 1.00 49.98 98 ASP A CA 1
ATOM 640 C C . ASP A 1 98 ? -31.679 5.348 1.347 1.00 47.61 98 ASP A C 1
ATOM 641 O O . ASP A 1 98 ? -32.086 6.514 1.346 1.00 57.23 98 ASP A O 1
ATOM 646 N N . ASP A 1 99 ? -31.781 4.562 2.410 1.00 51.40 99 ASP A N 1
ATOM 647 C CA . ASP A 1 99 ? -32.226 5.007 3.720 1.00 50.71 99 ASP A CA 1
ATOM 648 C C . ASP A 1 99 ? -31.411 6.184 4.240 1.00 47.75 99 ASP A C 1
ATOM 649 O O . ASP A 1 99 ? -31.766 6.773 5.264 1.00 50.79 99 ASP A O 1
ATOM 654 N N . GLY A 1 100 ? -30.319 6.535 3.567 1.00 49.28 100 GLY A N 1
ATOM 655 C CA . GLY A 1 100 ? -29.452 7.593 4.052 1.00 49.70 100 GLY A CA 1
ATOM 656 C C . GLY A 1 100 ? -28.516 7.205 5.179 1.00 46.92 100 GLY A C 1
ATOM 657 O O . GLY A 1 100 ? -27.903 8.093 5.788 1.00 46.52 100 GLY A O 1
ATOM 658 N N . TYR A 1 101 ? -28.385 5.912 5.482 1.00 44.36 101 TYR A N 1
ATOM 659 C CA . TYR A 1 101 ? -27.439 5.432 6.482 1.00 34.10 101 TYR A CA 1
ATOM 660 C C . TYR A 1 101 ? -26.048 5.239 5.881 1.00 29.27 101 TYR A C 1
ATOM 661 O O . TYR A 1 101 ? -25.894 4.768 4.749 1.00 25.58 101 TYR A O 1
ATOM 670 N N . LEU A 1 102 ? -25.028 5.595 6.649 1.00 23.57 102 LEU A N 1
ATOM 671 C CA . LEU A 1 102 ? -23.663 5.384 6.190 1.00 22.93 102 LEU A CA 1
ATOM 672 C C . LEU A 1 102 ? -23.180 4.000 6.598 1.00 22.10 102 LEU A C 1
ATOM 673 O O . LEU A 1 102 ? -23.554 3.496 7.655 1.00 24.50 102 LEU A O 1
ATOM 678 N N . THR A 1 103 ? -22.346 3.384 5.758 1.00 28.05 103 THR A N 1
ATOM 679 C CA . THR A 1 103 ? -21.562 2.218 6.162 1.00 29.62 103 THR A CA 1
ATOM 680 C C . THR A 1 103 ? -20.154 2.673 6.522 1.00 27.62 103 THR A C 1
ATOM 681 O O . THR A 1 103 ? -19.411 3.150 5.657 1.00 22.15 103 THR A O 1
ATOM 685 N N . LEU A 1 104 ? -19.793 2.504 7.788 1.00 28.13 104 LEU A N 1
ATOM 686 C CA . LEU A 1 104 ? -18.546 3.009 8.342 1.00 20.72 104 LEU A CA 1
ATOM 687 C C . LEU A 1 104 ? -17.719 1.820 8.791 1.00 19.79 104 LEU A C 1
ATOM 688 O O . LEU A 1 104 ? -18.252 0.899 9.413 1.00 19.53 104 LEU A O 1
ATOM 693 N N . MET A 1 105 ? -16.423 1.837 8.478 1.00 18.69 105 MET A N 1
ATOM 694 C CA . MET A 1 105 ? -15.534 0.732 8.803 1.00 21.97 105 MET A CA 1
ATOM 695 C C . MET A 1 105 ? -14.477 1.212 9.790 1.00 23.68 105 MET A C 1
ATOM 696 O O . MET A 1 105 ? -13.714 2.132 9.483 1.00 21.80 105 MET A O 1
ATOM 701 N N . ALA A 1 106 ? -14.426 0.587 10.965 1.00 22.42 106 ALA A N 1
ATOM 702 C CA . ALA A 1 106 ? -13.452 0.946 11.982 1.00 25.64 106 ALA A CA 1
ATOM 703 C C . ALA A 1 106 ? -12.081 0.382 11.625 1.00 28.75 106 ALA A C 1
ATOM 704 O O . ALA A 1 106 ? -11.938 -0.459 10.734 1.00 20.83 106 ALA A O 1
ATOM 706 N N . ASP A 1 107 ? -11.065 0.848 12.360 1.00 32.82 107 ASP A N 1
ATOM 707 C CA . ASP A 1 107 ? -9.705 0.374 12.137 1.00 35.55 107 ASP A CA 1
ATOM 708 C C . ASP A 1 107 ? -9.596 -1.142 12.258 1.00 29.78 107 ASP A C 1
ATOM 709 O O . ASP A 1 107 ? -8.785 -1.755 11.558 1.00 27.02 107 ASP A O 1
ATOM 714 N N . ASN A 1 108 ? -10.372 -1.767 13.146 1.00 21.95 108 ASN A N 1
ATOM 715 C CA . ASN A 1 108 ? -10.327 -3.222 13.222 1.00 33.48 108 ASN A CA 1
ATOM 716 C C . ASN A 1 108 ? -11.168 -3.908 12.151 1.00 32.12 108 ASN A C 1
ATOM 717 O O . ASN A 1 108 ? -11.238 -5.135 12.141 1.00 37.42 108 ASN A O 1
ATOM 722 N N . GLY A 1 109 ? -11.809 -3.165 11.255 1.00 32.45 109 GLY A N 1
ATOM 723 C CA . GLY A 1 109 ? -12.549 -3.751 10.160 1.00 33.94 109 GLY A CA 1
ATOM 724 C C . GLY A 1 109 ? -14.044 -3.847 10.384 1.00 33.01 109 GLY A C 1
ATOM 725 O O . GLY A 1 109 ? -14.802 -3.985 9.412 1.00 19.87 109 GLY A O 1
ATOM 726 N N . ASP A 1 110 ? -14.488 -3.772 11.628 1.00 20.55 110 ASP A N 1
ATOM 727 C CA . ASP A 1 110 ? -15.910 -3.890 11.902 1.00 26.60 110 ASP A CA 1
ATOM 728 C C . ASP A 1 110 ? -16.681 -2.792 11.189 1.00 29.04 110 ASP A C 1
ATOM 729 O O . ASP A 1 110 ? -16.278 -1.632 11.192 1.00 31.84 110 ASP A O 1
ATOM 734 N N . LEU A 1 111 ? -17.799 -3.162 10.582 1.00 23.69 111 LEU A N 1
ATOM 735 C CA . LEU A 1 111 ? -18.702 -2.189 9.995 1.00 23.97 111 LEU A CA 1
ATOM 736 C C . LEU A 1 111 ? -19.794 -1.763 10.969 1.00 25.41 111 LEU A C 1
ATOM 737 O O . LEU A 1 111 ? -20.265 -2.549 11.793 1.00 33.85 111 LEU A O 1
ATOM 742 N N . ARG A 1 112 ? -20.251 -0.528 10.807 1.00 19.76 112 ARG A N 1
ATOM 743 C CA . ARG A 1 112 ? -21.434 -0.046 11.507 1.00 20.61 112 ARG A CA 1
ATOM 744 C C . ARG A 1 112 ? -22.229 0.773 10.508 1.00 22.42 112 ARG A C 1
ATOM 745 O O . ARG A 1 112 ? -21.665 1.621 9.810 1.00 21.45 112 ARG A O 1
ATOM 753 N N . GLU A 1 113 ? -23.527 0.499 10.417 1.00 22.78 113 GLU A N 1
ATOM 754 C CA . GLU A 1 113 ? -24.406 1.205 9.499 1.00 24.05 113 GLU A CA 1
ATOM 755 C C . GLU A 1 113 ? -25.546 1.893 10.243 1.00 29.07 113 GLU A C 1
ATOM 756 O O . GLU A 1 113 ? -26.608 2.128 9.670 1.00 26.88 113 GLU A O 1
ATOM 762 N N . ASP A 1 114 ? -25.338 2.244 11.518 1.00 30.70 114 ASP A N 1
ATOM 763 C CA . ASP A 1 114 ? -26.383 2.900 12.289 1.00 24.35 114 ASP A CA 1
ATOM 764 C C . ASP A 1 114 ? -26.298 4.415 12.271 1.00 25.98 114 ASP A C 1
ATOM 765 O O . ASP A 1 114 ? -27.212 5.070 12.777 1.00 28.56 114 ASP A O 1
ATOM 770 N N . LEU A 1 115 ? -25.241 4.994 11.714 1.00 24.11 115 LEU A N 1
ATOM 771 C CA . LEU A 1 115 ? -25.099 6.439 11.662 1.00 26.97 115 LEU A CA 1
ATOM 772 C C . LEU A 1 115 ? -25.557 6.950 10.305 1.00 30.67 115 LEU A C 1
ATOM 773 O O . LEU A 1 115 ? -25.327 6.303 9.279 1.00 32.41 115 LEU A O 1
ATOM 778 N N . LYS A 1 116 ? -26.216 8.106 10.312 1.00 35.09 116 LYS A N 1
ATOM 779 C CA . LYS A 1 116 ? -26.831 8.673 9.128 1.00 30.18 116 LYS A CA 1
ATOM 780 C C . LYS A 1 116 ? -25.966 9.789 8.584 1.00 29.79 116 LYS A C 1
ATOM 781 O O . LYS A 1 116 ? -25.019 10.249 9.231 1.00 28.39 116 LYS A O 1
ATOM 787 N N . ILE A 1 117 ? -26.301 10.213 7.371 1.00 27.26 117 ILE A N 1
ATOM 788 C CA . ILE A 1 117 ? -25.692 11.386 6.758 1.00 36.15 117 ILE A CA 1
ATOM 789 C C . ILE A 1 117 ? -25.919 12.557 7.701 1.00 36.34 117 ILE A C 1
ATOM 790 O O . ILE A 1 117 ? -27.077 12.838 8.038 1.00 34.50 117 ILE A O 1
ATOM 795 N N . PRO A 1 118 ? -24.872 13.262 8.138 1.00 39.88 118 PRO A N 1
ATOM 796 C CA . PRO A 1 118 ? -25.048 14.301 9.159 1.00 40.93 118 PRO A CA 1
ATOM 797 C C . PRO A 1 118 ? -25.872 15.473 8.649 1.00 39.37 118 PRO A C 1
ATOM 798 O O . PRO A 1 118 ? -26.053 15.673 7.448 1.00 35.95 118 PRO A O 1
ATOM 802 N N . ASP A 1 119 ? -26.377 16.261 9.595 1.00 42.87 119 ASP A N 1
ATOM 803 C CA . ASP A 1 119 ? -27.201 17.403 9.262 1.00 44.17 119 ASP A CA 1
ATOM 804 C C . ASP A 1 119 ? -26.355 18.531 8.677 1.00 50.03 119 ASP A C 1
ATOM 805 O O . ASP A 1 119 ? -25.124 18.557 8.792 1.00 39.78 119 ASP A O 1
ATOM 810 N N . GLY A 1 120 ? -27.038 19.461 8.021 1.00 38.65 120 GLY A N 1
ATOM 811 C CA . GLY A 1 120 ? -26.419 20.707 7.611 1.00 39.41 120 GLY A CA 1
ATOM 812 C C . GLY A 1 120 ? -25.506 20.594 6.401 1.00 43.86 120 GLY A C 1
ATOM 813 O O . GLY A 1 120 ? -25.627 19.695 5.555 1.00 36.75 120 GLY A O 1
ATOM 814 N N . ASP A 1 121 ? -24.582 21.563 6.317 1.00 49.62 121 ASP A N 1
ATOM 815 C CA . ASP A 1 121 ? -23.635 21.618 5.206 1.00 44.11 121 ASP A CA 1
ATOM 816 C C . ASP A 1 121 ? -22.724 20.401 5.188 1.00 37.61 121 ASP A C 1
ATOM 817 O O . ASP A 1 121 ? -22.331 19.935 4.113 1.00 40.18 121 ASP A O 1
ATOM 822 N N . LEU A 1 122 ? -22.388 19.868 6.362 1.00 37.37 122 LEU A N 1
ATOM 823 C CA . LEU A 1 122 ? -21.485 18.724 6.422 1.00 35.80 122 LEU A CA 1
ATOM 824 C C . LEU A 1 122 ? -22.083 17.522 5.715 1.00 38.46 122 LEU A C 1
ATOM 825 O O . LEU A 1 122 ? -21.423 16.883 4.886 1.00 45.76 122 LEU A O 1
ATOM 830 N N . GLY A 1 123 ? -23.348 17.215 6.012 1.00 33.32 123 GLY A N 1
ATOM 831 C CA . GLY A 1 123 ? -24.012 16.113 5.336 1.00 30.15 123 GLY A CA 1
ATOM 832 C C . GLY A 1 123 ? -24.075 16.303 3.838 1.00 32.99 123 GLY A C 1
ATOM 833 O O . GLY A 1 123 ? -23.956 15.339 3.078 1.00 33.52 123 GLY A O 1
ATOM 834 N N . THR A 1 124 ? -24.257 17.553 3.394 1.00 35.23 124 THR A N 1
ATOM 835 C CA . THR A 1 124 ? -24.321 17.846 1.967 1.00 51.00 124 THR A CA 1
ATOM 836 C C . THR A 1 124 ? -22.961 17.660 1.310 1.00 48.17 124 THR A C 1
ATOM 837 O O . THR A 1 124 ? -22.861 17.076 0.225 1.00 52.85 124 THR A O 1
ATOM 841 N N . GLN A 1 125 ? -21.903 18.178 1.939 1.00 39.20 125 GLN A N 1
ATOM 842 C CA . GLN A 1 125 ? -20.558 17.931 1.432 1.00 40.06 125 GLN A CA 1
ATOM 843 C C . GLN A 1 125 ? -20.260 16.436 1.396 1.00 36.83 125 GLN A C 1
ATOM 844 O O . GLN A 1 125 ? -19.759 15.912 0.394 1.00 46.19 125 GLN A O 1
ATOM 850 N N . LEU A 1 126 ? -20.559 15.735 2.487 1.00 34.55 126 LEU A N 1
ATOM 851 C CA . LEU A 1 126 ? -20.313 14.298 2.542 1.00 35.39 126 LEU A CA 1
ATOM 852 C C . LEU A 1 126 ? -20.989 13.598 1.377 1.00 39.40 126 LEU A C 1
ATOM 853 O O . LEU A 1 126 ? -20.363 12.834 0.628 1.00 37.92 126 LEU A O 1
ATOM 858 N N . ARG A 1 127 ? -22.273 13.892 1.190 1.00 41.68 127 ARG A N 1
ATOM 859 C CA . ARG A 1 127 ? -23.034 13.285 0.110 1.00 44.63 127 ARG A CA 1
ATOM 860 C C . ARG A 1 127 ? -22.380 13.556 -1.233 1.00 43.82 127 ARG A C 1
ATOM 861 O O . ARG A 1 127 ? -22.234 12.638 -2.044 1.00 47.80 127 ARG A O 1
ATOM 869 N N . SER A 1 128 ? -21.936 14.795 -1.466 1.00 41.87 128 SER A N 1
ATOM 870 C CA . SER A 1 128 ? -21.352 15.157 -2.757 1.00 52.43 128 SER A CA 1
ATOM 871 C C . SER A 1 128 ? -20.002 14.488 -2.965 1.00 48.09 128 SER A C 1
ATOM 872 O O . SER A 1 128 ? -19.741 13.915 -4.028 1.00 54.89 128 SER A O 1
ATOM 875 N N . ASP A 1 129 ? -19.119 14.578 -1.967 1.00 47.80 129 ASP A N 1
ATOM 876 C CA . ASP A 1 129 ? -17.789 13.986 -2.087 1.00 54.29 129 ASP A CA 1
ATOM 877 C C . ASP A 1 129 ? -17.857 12.481 -2.321 1.00 50.82 129 ASP A C 1
ATOM 878 O O . ASP A 1 129 ? -17.015 11.925 -3.033 1.00 49.37 129 ASP A O 1
ATOM 883 N N . PHE A 1 130 ? -18.840 11.802 -1.732 1.00 51.59 130 PHE A N 1
ATOM 884 C CA . PHE A 1 130 ? -18.960 10.374 -1.983 1.00 47.03 130 PHE A CA 1
ATOM 885 C C . PHE A 1 130 ? -19.647 10.088 -3.311 1.00 55.64 130 PHE A C 1
ATOM 886 O O . PHE A 1 130 ? -19.358 9.063 -3.938 1.00 52.64 130 PHE A O 1
ATOM 894 N N . ASP A 1 131 ? -20.567 10.961 -3.747 1.00 56.14 131 ASP A N 1
ATOM 895 C CA . ASP A 1 131 ? -21.101 10.852 -5.099 1.00 58.41 131 ASP A CA 1
ATOM 896 C C . ASP A 1 131 ? -19.984 11.013 -6.127 1.00 66.57 131 ASP A C 1
ATOM 897 O O . ASP A 1 131 ? -19.977 10.338 -7.162 1.00 55.65 131 ASP A O 1
ATOM 902 N N . SER A 1 132 ? -19.011 11.886 -5.840 1.00 65.52 132 SER A N 1
ATOM 903 C CA . SER A 1 132 ? -17.731 11.913 -6.545 1.00 64.81 132 SER A CA 1
ATOM 904 C C . SER A 1 132 ? -16.949 10.640 -6.253 1.00 65.89 132 SER A C 1
ATOM 905 O O . SER A 1 132 ? -17.504 9.682 -5.714 1.00 66.89 132 SER A O 1
ATOM 908 N N . GLY A 1 133 ? -15.661 10.610 -6.571 1.00 67.95 133 GLY A N 1
ATOM 909 C CA . GLY A 1 133 ? -14.932 9.369 -6.374 1.00 71.59 133 GLY A CA 1
ATOM 910 C C . GLY A 1 133 ? -14.080 9.252 -5.122 1.00 65.94 133 GLY A C 1
ATOM 911 O O . GLY A 1 133 ? -13.209 8.374 -5.054 1.00 67.25 133 GLY A O 1
ATOM 912 N N . LYS A 1 134 ? -14.330 10.085 -4.111 1.00 55.91 134 LYS A N 1
ATOM 913 C CA . LYS A 1 134 ? -13.339 10.314 -3.065 1.00 52.33 134 LYS A CA 1
ATOM 914 C C . LYS A 1 134 ? -13.404 9.278 -1.946 1.00 47.31 134 LYS A C 1
ATOM 915 O O . LYS A 1 134 ? -14.486 8.861 -1.524 1.00 49.56 134 LYS A O 1
ATOM 921 N N . GLU A 1 135 ? -12.226 8.867 -1.476 1.00 43.67 135 GLU A N 1
ATOM 922 C CA . GLU A 1 135 ? -12.113 8.150 -0.217 1.00 46.01 135 GLU A CA 1
ATOM 923 C C . GLU A 1 135 ? -12.249 9.130 0.943 1.00 47.36 135 GLU A C 1
ATOM 924 O O . GLU A 1 135 ? -11.581 10.166 0.972 1.00 54.45 135 GLU A O 1
ATOM 930 N N . LEU A 1 136 ? -13.116 8.810 1.899 1.00 34.46 136 LEU A N 1
ATOM 931 C CA . LEU A 1 136 ? -13.426 9.704 3.006 1.00 31.76 136 LEU A CA 1
ATOM 932 C C . LEU A 1 136 ? -13.251 9.009 4.352 1.00 39.20 136 LEU A C 1
ATOM 933 O O . LEU A 1 136 ? -13.544 7.819 4.503 1.00 42.61 136 LEU A O 1
ATOM 938 N N . LEU A 1 137 ? -12.726 9.765 5.310 1.00 40.04 137 LEU A N 1
ATOM 939 C CA . LEU A 1 137 ? -12.785 9.451 6.727 1.00 40.71 137 LEU A CA 1
ATOM 940 C C . LEU A 1 137 ? -13.895 10.277 7.349 1.00 35.64 137 LEU A C 1
ATOM 941 O O . LEU A 1 137 ? -13.955 11.493 7.143 1.00 33.64 137 LEU A O 1
ATOM 946 N N . CYS A 1 138 ? -14.744 9.631 8.132 1.00 30.04 138 CYS A N 1
ATOM 947 C CA . CYS A 1 138 ? -15.746 10.324 8.930 1.00 23.31 138 CYS A CA 1
ATOM 948 C C . CYS A 1 138 ? -15.348 10.232 10.394 1.00 25.06 138 CYS A C 1
ATOM 949 O O . CYS A 1 138 ? -15.053 9.140 10.893 1.00 21.93 138 CYS A O 1
ATOM 952 N N . THR A 1 139 ? -15.311 11.372 11.065 1.00 18.99 139 THR A N 1
ATOM 953 C CA . THR A 1 139 ? -15.003 11.440 12.489 1.00 22.38 139 THR A CA 1
ATOM 954 C C . THR A 1 139 ? -16.321 11.412 13.236 1.00 23.60 139 THR A C 1
ATOM 955 O O . THR A 1 139 ? -17.207 12.226 12.958 1.00 21.42 139 THR A O 1
ATOM 959 N N . VAL A 1 140 ? -16.485 10.447 14.133 1.00 23.61 140 VAL A N 1
ATOM 960 C CA . VAL A 1 140 ? -17.737 10.289 14.854 1.00 19.60 140 VAL A CA 1
ATOM 961 C C . VAL A 1 140 ? -17.542 10.853 16.254 1.00 19.30 140 VAL A C 1
ATOM 962 O O . VAL A 1 140 ? -16.591 10.478 16.933 1.00 20.86 140 VAL A O 1
ATOM 966 N N . LEU A 1 141 ? -18.411 11.774 16.683 1.00 21.29 141 LEU A N 1
ATOM 967 C CA . LEU A 1 141 ? -18.404 12.279 18.057 1.00 22.18 141 LEU A CA 1
ATOM 968 C C . LEU A 1 141 ? -19.256 11.372 18.949 1.00 22.81 141 LEU A C 1
ATOM 969 O O . LEU A 1 141 ? -20.360 10.979 18.571 1.00 21.33 141 LEU A O 1
ATOM 974 N N . LYS A 1 142 ? -18.739 11.004 20.113 1.00 24.88 142 LYS A N 1
ATOM 975 C CA . LYS A 1 142 ? -19.448 10.067 20.978 1.00 25.60 142 LYS A CA 1
ATOM 976 C C . LYS A 1 142 ? -19.495 10.618 22.397 1.00 22.92 142 LYS A C 1
ATOM 977 O O . LYS A 1 142 ? -18.445 10.940 22.962 1.00 17.65 142 LYS A O 1
ATOM 983 N N . SER A 1 143 ? -20.701 10.703 22.977 1.00 22.17 143 SER A N 1
ATOM 984 C CA . SER A 1 143 ? -20.805 11.120 24.368 1.00 19.58 143 SER A CA 1
ATOM 985 C C . SER A 1 143 ? -22.226 10.855 24.842 1.00 27.48 143 SER A C 1
ATOM 986 O O . SER A 1 143 ? -23.195 11.133 24.122 1.00 25.73 143 SER A O 1
ATOM 989 N N . CYS A 1 144 ? -22.344 10.279 26.034 1.00 32.55 144 CYS A N 1
ATOM 990 C CA . CYS A 1 144 ? -23.644 10.103 26.694 1.00 28.24 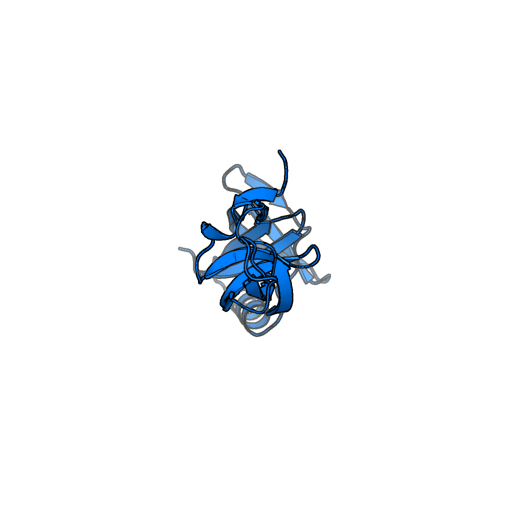144 CYS A CA 1
ATOM 991 C C . CYS A 1 144 ? -24.600 9.227 25.896 1.00 25.11 144 CYS A C 1
ATOM 992 O O . CYS A 1 144 ? -25.815 9.433 25.909 1.00 26.48 144 CYS A O 1
ATOM 995 N N . GLY A 1 145 ? -24.064 8.215 25.221 1.00 27.38 145 GLY A N 1
ATOM 996 C CA . GLY A 1 145 ? -24.928 7.336 24.468 1.00 25.11 145 GLY A CA 1
ATOM 997 C C . GLY A 1 145 ? -25.407 7.921 23.164 1.00 36.43 145 GLY A C 1
ATOM 998 O O . GLY A 1 145 ? -26.245 7.308 22.498 1.00 33.61 145 GLY A O 1
ATOM 999 N N . GLU A 1 146 ? -24.899 9.080 22.772 1.00 22.54 146 GLU A N 1
ATOM 1000 C CA . GLU A 1 146 ? -25.215 9.686 21.491 1.00 23.41 146 GLU A CA 1
ATOM 1001 C C . GLU A 1 146 ? -23.948 9.772 20.644 1.00 23.18 146 GLU A C 1
ATOM 1002 O O . GLU A 1 146 ? -22.864 10.075 21.168 1.00 26.33 146 GLU A O 1
ATOM 1008 N N . GLU A 1 147 ? -24.084 9.474 19.334 1.00 21.17 147 GLU A N 1
ATOM 1009 C CA . GLU A 1 147 ? -22.981 9.513 18.377 1.00 26.22 147 GLU A CA 1
ATOM 1010 C C . GLU A 1 147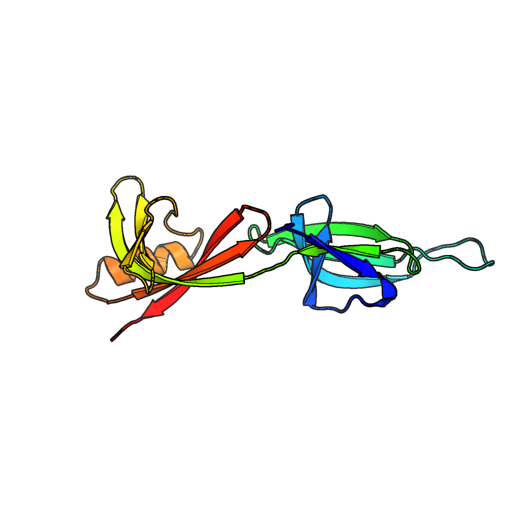 ? -23.416 10.107 17.043 1.00 24.29 147 GLU A C 1
ATOM 1011 O O . GLU A 1 147 ? -24.541 9.889 16.589 1.00 20.71 147 GLU A O 1
ATOM 1017 N N . CYS A 1 148 ? -22.495 10.815 16.382 1.00 25.72 148 CYS A N 1
ATOM 1018 C CA . CYS A 1 148 ? -22.783 11.311 15.037 1.00 29.27 148 CYS A CA 1
ATOM 1019 C C . CYS A 1 148 ? -21.507 11.813 14.376 1.00 24.38 148 CYS A C 1
ATOM 1020 O O . CYS A 1 148 ? -20.520 12.138 15.046 1.00 21.79 148 CYS A O 1
ATOM 1023 N N . VAL A 1 149 ? -21.545 11.850 13.043 1.00 21.05 149 VAL A N 1
ATOM 1024 C CA . VAL A 1 149 ? -20.447 12.350 12.222 1.00 29.30 149 VAL A CA 1
ATOM 1025 C C . VAL A 1 149 ? -20.372 13.858 12.389 1.00 29.60 149 VAL A C 1
ATOM 1026 O O . VAL A 1 149 ? -21.358 14.565 12.146 1.00 27.53 149 VAL A O 1
ATOM 1030 N N . ILE A 1 150 ? -19.205 14.361 12.788 1.00 21.33 150 ILE A N 1
ATOM 1031 C CA . ILE A 1 150 ? -19.012 15.795 12.974 1.00 21.06 150 ILE A CA 1
ATOM 1032 C C . ILE A 1 150 ? -17.962 16.370 12.046 1.00 25.18 150 ILE A C 1
ATOM 1033 O O . ILE A 1 150 ? -17.834 17.596 11.980 1.00 33.10 150 ILE A O 1
ATOM 1038 N N . ALA A 1 151 ? -17.179 15.542 11.362 1.00 25.75 151 ALA A N 1
ATOM 1039 C CA . ALA A 1 151 ? -16.160 16.026 10.435 1.00 24.21 151 ALA A CA 1
ATOM 1040 C C . ALA A 1 151 ? -15.983 14.984 9.349 1.00 32.60 151 ALA A C 1
ATOM 1041 O O . ALA A 1 151 ? -16.110 13.781 9.594 1.00 25.00 151 ALA A O 1
ATOM 1043 N N . VAL A 1 152 ? -15.725 15.448 8.141 1.00 33.00 152 VAL A N 1
ATOM 1044 C CA . VAL A 1 152 ? -15.435 14.553 7.034 1.00 34.92 152 VAL A CA 1
ATOM 1045 C C . VAL A 1 152 ? -14.132 15.013 6.429 1.00 28.63 152 VAL A C 1
ATOM 1046 O O . VAL A 1 152 ? -13.930 16.211 6.230 1.00 39.65 152 VAL A O 1
ATOM 1050 N N . LYS A 1 153 ? -13.253 14.068 6.135 1.00 32.32 153 LYS A N 1
ATOM 1051 C CA . LYS A 1 153 ? -11.904 14.383 5.702 1.00 40.01 153 LYS A CA 1
ATOM 1052 C C . LYS A 1 153 ? -11.560 13.474 4.538 1.00 44.39 153 LYS A C 1
ATOM 1053 O O . LYS A 1 153 ? -11.773 12.261 4.618 1.00 43.93 153 LYS A O 1
ATOM 1059 N N . ALA A 1 154 ? -11.054 14.055 3.456 1.00 47.81 154 ALA A N 1
ATOM 1060 C CA . ALA A 1 154 ? -10.669 13.254 2.304 1.00 50.64 154 ALA A CA 1
ATOM 1061 C C . ALA A 1 154 ? -9.559 12.272 2.676 1.00 59.37 154 ALA A C 1
ATOM 1062 O O . ALA A 1 154 ? -8.735 12.524 3.558 1.00 62.37 154 ALA A O 1
ATOM 1064 N N . ASN A 1 155 ? -9.560 11.130 2.007 1.00 64.50 155 ASN A N 1
ATOM 1065 C CA . ASN A 1 155 ? -8.567 10.087 2.207 1.00 72.48 155 ASN A CA 1
ATOM 1066 C C . ASN A 1 155 ? -7.836 9.842 0.889 1.00 79.55 155 ASN A C 1
ATOM 1067 O O . ASN A 1 155 ? -8.432 9.967 -0.190 1.00 76.54 155 ASN A O 1
ATOM 1072 N N . THR A 1 156 ? -6.528 9.575 0.996 1.00 81.52 156 THR A N 1
ATOM 1073 C CA . THR A 1 156 ? -5.695 8.889 -0.011 1.00 77.51 156 THR A CA 1
ATOM 1074 C C . THR A 1 156 ? -4.220 9.086 0.321 1.00 74.36 156 THR A C 1
ATOM 1075 O O . THR A 1 156 ? -3.427 8.142 0.251 1.00 72.49 156 THR A O 1
#

CATH classification: 2.30.30.30 (+1 more: 2.40.50.140)

B-factor: mean 50.76, std 26.91, range [14.66, 135.89]

Foldseek 3Di:
DDFWDKDQPLPDDAQAWFDAPNAIWGWHDWDWDDDDPPDWTWIKTWTARPQPRDIGIDIDINGGITIGGDKDKAKWKWDDADPVQWTWTAHPVGDTDGPEGQGDDPNSVVVVVVVVPPWTKIFMWMDGDNDIYTDDIDTDD

Radius of gyration: 19.11 Å; Cα contacts (8 Å, |Δi|>4): 304; chains: 1; bounding box: 26×41×61 Å

Solvent-accessible surface area: 8802 Å² total; per-residue (Å²): 161,78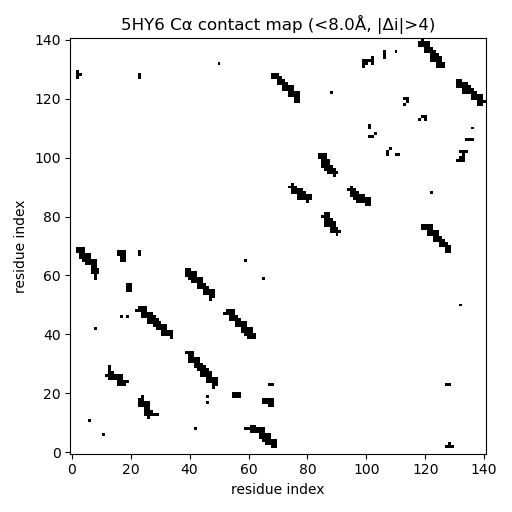,45,45,69,94,60,92,1,70,44,6,155,151,93,26,72,0,20,1,142,66,58,0,0,73,0,44,108,66,65,116,55,177,76,56,194,175,68,118,18,92,18,52,0,15,0,52,3,30,37,87,42,123,140,45,78,57,75,7,58,36,104,114,56,21,79,8,3,76,38,132,148,58,61,12,69,7,51,72,27,46,159,105,14,76,0,14,0,69,17,145,120,36,97,96,48,104,86,13,102,40,19,137,58,128,53,3,89,106,0,125,55,20,60,102,58,80,96,89,2,51,0,18,0,12,53,7,50,87,58,58,43,4,58,36,36,135,61,55,177

Sequence (141 aa):
ASATFPMQCSALRKNGFVMLKGRPCKIVEMSTSKTGKHGHAKVHLVGIDIFNGKKYEDICPSTHNMDVPHVKREDYQLTDISDDGYLTLMADNGDLREDLKIPDGDLGTQLRSDFDSGKELLCTVLKSCGEECVIAVKANT

Nearest PDB structures (foldseek):
  5hy6-assembly1_A  TM=1.007E+00  e=3.994E-27  Spodoptera frugiperda
  8t2x-assembly1_eI  TM=9.196E-01  e=6.481E-18  Saccharomyces cerevisiae
  3hks-assembly2_B  TM=9.293E-01  e=2.111E-17  Arabidopsis thaliana
  7oyc-assembly1_11  TM=9.326E-01  e=2.340E-17  Xenopus laevis
  1xtd-assembly1_A  TM=8.927E-01  e=4.841E-16  Leishmania mexicana